Protein AF-A0A2D0ILK5-F1 (afdb_monomer_lite)

Sequence (56 aa):
MIKPIDKITYRNGFRRNDKPATFEEVSEIYESRKEAALIGWEQHKKQKSRSQSQNE

Organism: NCBI:txid290111

pLDDT: mean 82.44, std 13.46, range [42.28, 94.12]

Foldseek 3Di:
DPDPLWDWDDDPAIDTNNHHDDPVVVVVSVVVVVVVVVVVVVVVVVVVVVVVVVVD

Radius of gyration: 17.06 Å; chains: 1; bounding box: 43×29×38 Å

Structure (mmCIF, N/CA/C/O backbone):
data_AF-A0A2D0ILK5-F1
#
_entry.id   AF-A0A2D0ILK5-F1
#
loop_
_atom_site.group_PDB
_atom_site.id
_atom_site.type_symbol
_atom_site.label_atom_id
_atom_site.label_alt_id
_atom_site.label_comp_id
_atom_site.label_asym_id
_atom_site.label_entity_id
_atom_site.label_seq_id
_atom_site.pdbx_PDB_ins_code
_atom_site.Cartn_x
_atom_site.Cartn_y
_atom_site.Cartn_z
_atom_site.occupancy
_atom_site.B_iso_or_equiv
_atom_site.auth_seq_id
_atom_site.auth_comp_id
_atom_site.auth_asym_id
_atom_site.auth_atom_id
_atom_site.pdbx_PDB_model_num
ATOM 1 N N . MET A 1 1 ? -3.161 21.217 1.750 1.00 42.28 1 MET A N 1
ATOM 2 C CA . MET A 1 1 ? -3.125 20.722 0.355 1.00 42.28 1 MET A CA 1
ATOM 3 C C . MET A 1 1 ? -3.265 19.210 0.396 1.00 42.28 1 MET A C 1
ATOM 5 O O . MET A 1 1 ? -2.461 18.569 1.061 1.00 42.28 1 MET A O 1
ATOM 9 N N . ILE A 1 2 ? -4.303 18.649 -0.225 1.00 48.25 2 ILE A N 1
ATOM 10 C CA . ILE A 1 2 ? -4.491 17.193 -0.297 1.00 48.25 2 ILE A CA 1
ATOM 11 C C . ILE A 1 2 ? -3.456 16.679 -1.299 1.00 48.25 2 ILE A C 1
ATOM 13 O O . ILE A 1 2 ? -3.525 17.020 -2.478 1.00 48.25 2 ILE A O 1
ATOM 17 N N . LYS A 1 3 ? -2.447 15.939 -0.826 1.00 60.25 3 LYS A N 1
ATOM 18 C CA . LYS A 1 3 ? -1.494 15.282 -1.728 1.00 60.25 3 LYS A CA 1
ATOM 19 C C . LYS A 1 3 ? -2.289 14.320 -2.626 1.00 60.25 3 LYS A C 1
ATOM 21 O O . LYS A 1 3 ? -3.167 13.630 -2.103 1.00 60.25 3 LYS A O 1
ATOM 26 N N . PRO A 1 4 ? -2.032 14.278 -3.945 1.00 68.94 4 PRO A N 1
ATOM 27 C CA . PRO A 1 4 ? -2.693 13.318 -4.818 1.00 68.94 4 PRO A CA 1
ATOM 28 C C . PRO A 1 4 ? -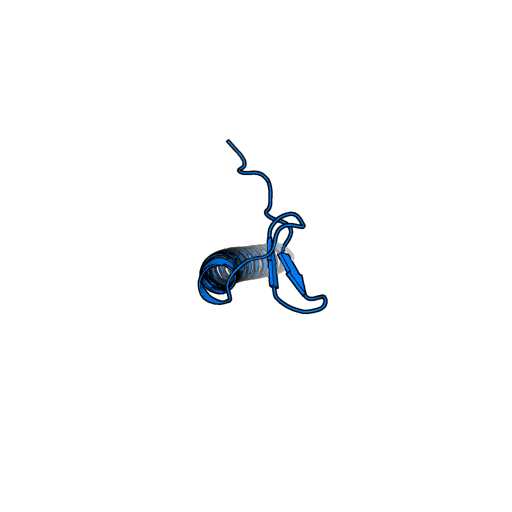2.480 11.904 -4.266 1.00 68.94 4 PRO A C 1
ATOM 30 O O . PRO A 1 4 ? -1.371 11.547 -3.868 1.00 68.94 4 PRO A O 1
ATOM 33 N N . ILE A 1 5 ? -3.560 11.124 -4.181 1.00 76.44 5 ILE A N 1
ATOM 34 C CA . ILE A 1 5 ? -3.502 9.755 -3.666 1.00 76.44 5 ILE A CA 1
ATOM 35 C C . ILE A 1 5 ? -2.686 8.932 -4.660 1.00 76.44 5 ILE A C 1
ATOM 37 O O . ILE A 1 5 ? -3.144 8.663 -5.767 1.00 76.44 5 ILE A O 1
ATOM 41 N N . ASP A 1 6 ? -1.480 8.525 -4.259 1.00 78.94 6 ASP A N 1
ATOM 42 C CA . ASP A 1 6 ? -0.634 7.658 -5.078 1.00 78.94 6 ASP A CA 1
ATOM 43 C C . ASP A 1 6 ? -1.387 6.370 -5.463 1.00 78.94 6 ASP A C 1
ATOM 45 O O . ASP A 1 6 ? -1.928 5.651 -4.615 1.00 78.94 6 ASP A O 1
ATOM 49 N N . LYS A 1 7 ? -1.419 6.038 -6.747 1.00 85.88 7 LYS A N 1
ATOM 50 C CA . LYS A 1 7 ? -1.996 4.783 -7.223 1.00 85.88 7 LYS A CA 1
ATOM 51 C C . LYS A 1 7 ? -0.933 3.697 -7.115 1.00 85.88 7 LYS A C 1
ATOM 53 O O . LYS A 1 7 ? 0.035 3.705 -7.871 1.00 85.88 7 LYS A O 1
ATOM 58 N N . ILE A 1 8 ? -1.115 2.765 -6.186 1.00 87.00 8 ILE A N 1
ATOM 59 C CA . ILE A 1 8 ? -0.254 1.585 -6.066 1.00 87.00 8 ILE A CA 1
ATOM 60 C C . ILE A 1 8 ? -0.937 0.431 -6.788 1.00 87.00 8 ILE A C 1
ATOM 62 O O . ILE A 1 8 ? -2.105 0.141 -6.539 1.00 87.00 8 ILE A O 1
ATOM 66 N N . THR A 1 9 ? -0.216 -0.217 -7.697 1.00 88.56 9 THR A N 1
ATOM 67 C CA . THR A 1 9 ? -0.688 -1.407 -8.411 1.00 88.56 9 THR A CA 1
ATOM 68 C C . THR A 1 9 ? 0.365 -2.501 -8.365 1.00 88.56 9 THR A C 1
ATOM 70 O O . THR A 1 9 ? 1.560 -2.227 -8.245 1.00 88.56 9 THR A O 1
ATOM 73 N N . TYR A 1 10 ? -0.089 -3.746 -8.476 1.00 84.56 10 TYR A N 1
ATOM 74 C CA . TYR A 1 10 ? 0.780 -4.907 -8.577 1.00 84.56 10 TYR A CA 1
ATOM 75 C C . TYR A 1 10 ? 0.431 -5.679 -9.849 1.00 84.56 10 TYR A C 1
ATOM 77 O O . TYR A 1 10 ? -0.585 -6.368 -9.920 1.00 84.56 10 TYR A O 1
ATOM 85 N N . ARG A 1 11 ? 1.252 -5.504 -10.887 1.00 82.19 11 ARG A N 1
ATOM 86 C CA . ARG A 1 11 ? 1.165 -6.249 -12.150 1.00 82.19 11 ARG A CA 1
ATOM 87 C C . ARG A 1 11 ? 2.578 -6.393 -12.699 1.00 82.19 11 ARG A C 1
ATOM 89 O O . ARG A 1 11 ? 3.120 -5.437 -13.248 1.00 82.19 11 ARG A O 1
ATOM 96 N N . ASN A 1 12 ? 3.148 -7.588 -12.538 1.00 85.94 12 ASN A N 1
ATOM 97 C CA . ASN A 1 12 ? 4.556 -7.893 -12.828 1.00 85.94 12 ASN A CA 1
ATOM 98 C C . ASN A 1 12 ? 5.538 -7.065 -11.976 1.00 85.94 12 ASN A C 1
ATOM 100 O O . ASN A 1 12 ? 6.511 -6.523 -12.492 1.00 85.94 12 ASN A O 1
ATOM 104 N N . GLY A 1 13 ? 5.252 -6.940 -10.678 1.00 88.06 13 GLY A N 1
ATOM 105 C CA . GLY A 1 13 ? 5.998 -6.092 -9.747 1.00 88.06 13 GLY A CA 1
ATOM 106 C C . GLY A 1 13 ? 5.197 -4.880 -9.279 1.00 88.06 13 GLY A C 1
ATOM 107 O O . GLY A 1 13 ? 4.075 -4.629 -9.737 1.00 88.06 13 GLY A O 1
ATOM 108 N N . PHE A 1 14 ? 5.771 -4.150 -8.325 1.00 90.00 14 PHE A N 1
ATOM 109 C CA . PHE A 1 14 ? 5.154 -2.964 -7.751 1.00 90.00 14 PHE A CA 1
ATOM 110 C C . PHE A 1 14 ? 5.241 -1.782 -8.705 1.00 90.00 14 PHE A C 1
ATOM 112 O O . PHE A 1 14 ? 6.275 -1.514 -9.319 1.00 90.00 14 PHE A O 1
ATOM 119 N N . ARG A 1 15 ? 4.130 -1.055 -8.816 1.00 90.75 15 ARG A N 1
ATOM 120 C CA . ARG A 1 15 ? 4.070 0.203 -9.544 1.00 90.75 15 ARG A CA 1
ATOM 121 C C . ARG A 1 15 ? 3.404 1.283 -8.709 1.00 90.75 15 ARG A C 1
ATOM 123 O O . ARG A 1 15 ? 2.307 1.069 -8.193 1.00 90.75 15 ARG A O 1
ATOM 130 N N . ARG A 1 16 ? 4.027 2.458 -8.658 1.00 89.88 16 ARG A N 1
ATOM 131 C CA . ARG A 1 16 ? 3.496 3.693 -8.075 1.00 89.88 16 ARG A CA 1
ATOM 132 C C . ARG A 1 16 ? 3.215 4.685 -9.199 1.00 89.88 16 ARG A C 1
ATOM 134 O O . ARG A 1 16 ? 4.119 5.047 -9.945 1.00 89.88 16 ARG A O 1
ATOM 141 N N . ASN A 1 17 ? 1.964 5.120 -9.330 1.00 88.88 17 ASN A N 1
ATOM 142 C CA . ASN A 1 17 ? 1.503 6.012 -10.403 1.00 88.88 17 ASN A CA 1
ATOM 143 C C . ASN A 1 17 ? 1.940 5.514 -11.788 1.00 88.88 17 ASN A C 1
ATOM 145 O O . ASN A 1 17 ? 2.550 6.239 -12.570 1.00 88.88 17 ASN A O 1
ATOM 149 N N . ASP A 1 18 ? 1.692 4.225 -12.030 1.00 87.56 18 ASP A N 1
ATOM 150 C CA . ASP A 1 18 ? 2.025 3.492 -13.256 1.00 87.56 18 ASP A CA 1
ATOM 151 C C . ASP A 1 18 ? 3.536 3.368 -13.574 1.00 87.56 18 ASP A C 1
ATOM 153 O O . ASP A 1 18 ? 3.898 2.680 -14.533 1.00 87.56 18 ASP A O 1
ATOM 157 N N . LYS A 1 19 ? 4.426 3.911 -12.729 1.00 89.94 19 LYS A N 1
ATOM 158 C CA . LYS A 1 19 ? 5.886 3.734 -12.795 1.00 89.94 19 LYS A CA 1
ATOM 159 C C . LYS A 1 19 ? 6.341 2.559 -11.925 1.00 89.94 19 LYS A C 1
ATOM 161 O O . LYS A 1 19 ? 5.737 2.356 -10.875 1.00 89.94 19 LYS A O 1
ATOM 166 N N . PRO A 1 20 ? 7.379 1.796 -12.312 1.00 92.56 20 PRO A N 1
ATOM 167 C CA . PRO A 1 20 ? 7.987 0.794 -11.438 1.00 92.56 20 PRO A CA 1
ATOM 168 C C . PRO A 1 20 ? 8.400 1.414 -10.101 1.00 92.56 20 PRO A C 1
ATOM 170 O O . PRO A 1 20 ? 8.915 2.529 -10.082 1.00 92.56 20 PRO A O 1
ATOM 173 N N . ALA A 1 21 ? 8.147 0.699 -9.013 1.00 91.75 21 ALA A N 1
ATOM 174 C CA . ALA A 1 21 ? 8.499 1.107 -7.660 1.00 91.75 21 ALA A CA 1
ATOM 175 C C . ALA A 1 21 ? 9.124 -0.074 -6.918 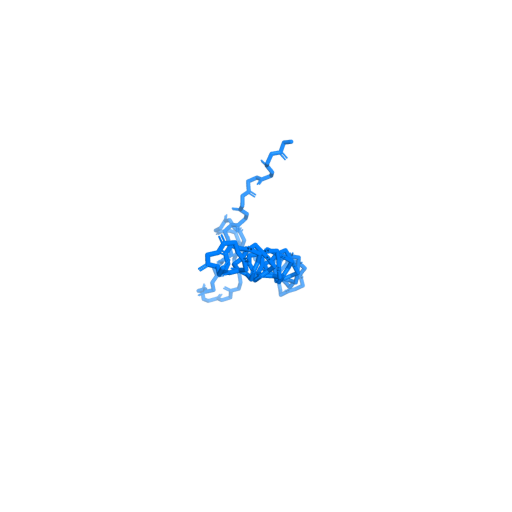1.00 91.75 21 ALA A C 1
ATOM 177 O O . ALA A 1 21 ? 8.844 -1.237 -7.235 1.00 91.75 21 ALA A O 1
ATOM 178 N N . THR A 1 22 ? 9.961 0.214 -5.929 1.00 92.94 22 THR A N 1
ATOM 179 C CA . THR A 1 22 ? 10.494 -0.825 -5.048 1.00 92.94 22 THR A CA 1
ATOM 180 C C . THR A 1 22 ? 9.455 -1.224 -4.000 1.00 92.94 22 THR A C 1
ATOM 182 O O . THR A 1 22 ? 8.451 -0.541 -3.774 1.00 92.94 22 THR A O 1
ATOM 185 N N . PHE A 1 23 ? 9.687 -2.365 -3.352 1.00 89.31 23 PHE A N 1
ATOM 186 C CA . PHE A 1 23 ? 8.860 -2.784 -2.223 1.00 89.31 23 PHE A CA 1
ATOM 187 C C . PHE A 1 23 ? 8.915 -1.765 -1.076 1.00 89.31 23 PHE A C 1
ATOM 189 O O . PHE A 1 23 ? 7.882 -1.462 -0.493 1.00 89.31 23 PHE A O 1
ATOM 196 N N . GLU A 1 24 ? 10.092 -1.203 -0.793 1.00 92.19 24 GLU A N 1
ATOM 197 C CA . GLU A 1 24 ? 10.311 -0.228 0.284 1.00 92.19 24 GLU A CA 1
ATOM 198 C C . GLU A 1 24 ? 9.467 1.039 0.079 1.00 92.19 24 GLU A C 1
ATOM 200 O O . GLU A 1 24 ? 8.729 1.438 0.980 1.00 92.19 24 GLU A O 1
ATOM 205 N N . GLU A 1 25 ? 9.475 1.599 -1.137 1.00 89.44 25 GLU A N 1
ATOM 206 C CA . GLU A 1 25 ? 8.668 2.773 -1.497 1.00 89.44 25 GLU A CA 1
ATOM 207 C C . GLU A 1 25 ? 7.162 2.513 -1.357 1.00 89.44 25 GLU A C 1
ATOM 209 O O . GLU A 1 25 ? 6.397 3.387 -0.947 1.00 89.44 25 GLU A O 1
ATOM 214 N N . VAL A 1 26 ? 6.709 1.310 -1.717 1.00 89.75 26 VAL A N 1
ATOM 215 C CA . VAL A 1 26 ? 5.301 0.918 -1.579 1.00 89.75 26 VAL A CA 1
ATOM 216 C C . VAL A 1 26 ? 4.930 0.655 -0.123 1.00 89.75 26 VAL A C 1
ATOM 218 O O . VAL A 1 26 ? 3.833 1.033 0.295 1.00 89.75 26 VAL A O 1
ATOM 221 N N . SER A 1 27 ? 5.824 0.037 0.646 1.00 90.69 27 SER A N 1
ATOM 222 C CA . SER A 1 27 ? 5.600 -0.324 2.044 1.00 90.69 27 SER A CA 1
ATOM 223 C C . SER A 1 27 ? 5.384 0.911 2.914 1.00 90.69 27 SER A C 1
ATOM 225 O O . SER A 1 27 ? 4.462 0.928 3.726 1.00 90.69 27 SER A O 1
ATOM 227 N N . GLU A 1 28 ? 6.168 1.972 2.711 1.00 90.19 28 GLU A N 1
ATOM 228 C CA . GLU A 1 28 ? 6.015 3.234 3.447 1.00 90.19 28 GLU A CA 1
ATOM 229 C C . GLU A 1 28 ? 4.627 3.862 3.223 1.00 90.19 28 GLU A C 1
ATOM 231 O O . GLU A 1 28 ? 3.942 4.283 4.163 1.00 90.19 28 GLU A O 1
ATOM 236 N N . ILE A 1 29 ? 4.164 3.866 1.969 1.00 89.00 29 ILE A N 1
ATOM 237 C CA . ILE A 1 29 ? 2.844 4.395 1.610 1.00 89.00 29 ILE A CA 1
ATOM 238 C C . ILE A 1 29 ? 1.733 3.500 2.172 1.00 89.00 29 ILE A C 1
ATOM 240 O O . ILE A 1 29 ? 0.697 4.005 2.612 1.00 89.00 29 ILE A O 1
ATOM 244 N N . TYR A 1 30 ? 1.925 2.180 2.144 1.00 87.50 30 TYR A N 1
ATOM 245 C CA . TYR A 1 30 ? 0.962 1.221 2.673 1.00 87.50 30 TYR A CA 1
ATOM 246 C C . TYR A 1 30 ? 0.759 1.395 4.180 1.00 87.50 30 TYR A C 1
ATOM 248 O O . TYR A 1 30 ? -0.384 1.558 4.611 1.00 87.50 30 TYR A O 1
ATOM 256 N N . GLU A 1 31 ? 1.836 1.430 4.970 1.00 90.50 31 GLU A N 1
ATOM 257 C CA . GLU A 1 31 ? 1.730 1.589 6.426 1.00 90.50 31 GLU A CA 1
ATOM 258 C C . GLU A 1 31 ? 1.103 2.938 6.798 1.00 90.50 31 GLU A C 1
ATOM 260 O O . GLU A 1 31 ? 0.175 2.975 7.606 1.00 90.50 31 GLU A O 1
ATOM 265 N N . SER A 1 32 ? 1.473 4.022 6.107 1.00 88.75 32 SER A N 1
ATOM 266 C CA . SER A 1 32 ? 0.847 5.338 6.311 1.00 88.75 32 SER A CA 1
ATOM 267 C C . SER A 1 32 ? -0.672 5.314 6.066 1.00 88.75 32 SER A C 1
ATOM 269 O O . SER A 1 32 ? -1.452 5.929 6.795 1.00 88.75 32 SER A O 1
ATOM 271 N N . ARG A 1 33 ? -1.133 4.593 5.032 1.00 88.25 33 ARG A N 1
ATOM 272 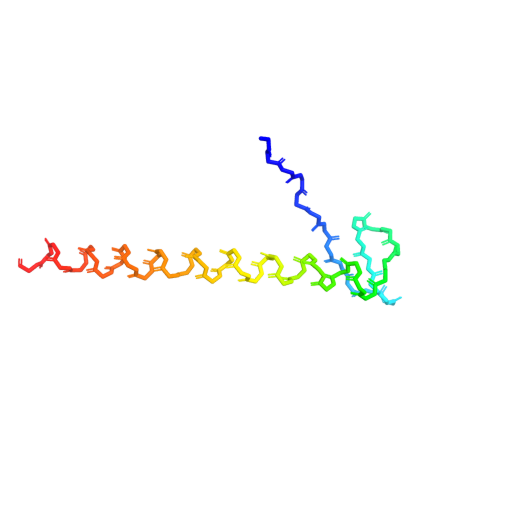C CA . ARG A 1 33 ? -2.571 4.458 4.724 1.00 88.25 33 ARG A CA 1
ATOM 273 C C . ARG A 1 33 ? -3.299 3.585 5.725 1.00 88.25 33 ARG A C 1
ATOM 275 O O . ARG A 1 33 ? -4.445 3.873 6.059 1.00 88.25 33 ARG A O 1
ATOM 282 N N . LYS A 1 34 ? -2.652 2.515 6.168 1.00 90.88 34 LYS A N 1
ATOM 283 C CA . LYS A 1 34 ? -3.184 1.598 7.167 1.00 90.88 34 LYS A CA 1
ATOM 284 C C . LYS A 1 34 ? -3.395 2.316 8.496 1.00 90.88 34 LYS A C 1
ATOM 286 O O . LYS A 1 34 ? -4.482 2.206 9.053 1.00 90.88 34 LYS A O 1
ATOM 291 N N . GLU A 1 35 ? -2.427 3.109 8.949 1.00 92.6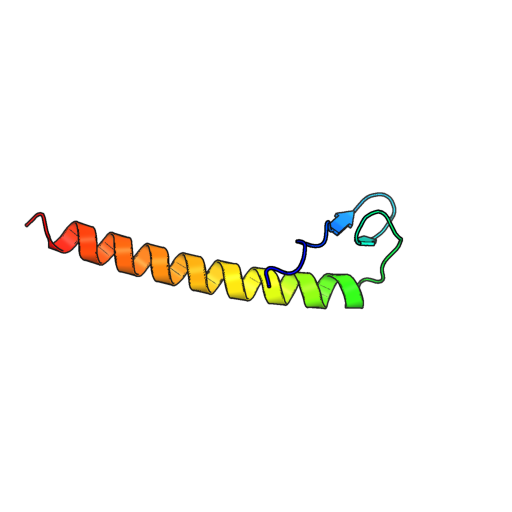2 35 GLU A N 1
ATOM 292 C CA . GLU A 1 35 ? -2.562 3.935 10.153 1.00 92.62 35 GLU A CA 1
ATOM 293 C C . GLU A 1 35 ? -3.729 4.927 10.028 1.00 92.62 35 GLU A C 1
ATOM 295 O O . GLU A 1 35 ? -4.623 4.948 10.875 1.00 92.62 35 GLU A O 1
ATOM 300 N N . ALA A 1 36 ? -3.799 5.676 8.922 1.00 90.19 36 ALA A N 1
ATOM 301 C CA . ALA A 1 36 ? -4.894 6.617 8.680 1.00 90.19 36 ALA A CA 1
ATOM 302 C C . ALA A 1 36 ? -6.274 5.930 8.643 1.00 90.19 36 ALA A C 1
ATOM 304 O O . ALA A 1 36 ? -7.249 6.456 9.184 1.00 90.19 36 ALA A O 1
ATOM 305 N N . ALA A 1 37 ? -6.365 4.744 8.032 1.00 90.88 37 ALA A N 1
ATOM 306 C CA . ALA A 1 37 ? -7.596 3.962 7.980 1.00 90.88 37 ALA A CA 1
ATOM 307 C C . ALA A 1 37 ? -8.014 3.440 9.363 1.00 90.88 37 ALA A C 1
ATOM 309 O O . ALA A 1 37 ? -9.201 3.474 9.685 1.00 90.88 37 ALA A O 1
ATOM 310 N N . LEU A 1 38 ? -7.062 2.999 10.192 1.00 94.12 38 LEU A N 1
ATOM 311 C CA . LEU A 1 38 ? -7.334 2.569 11.566 1.00 94.12 38 LEU A CA 1
ATOM 312 C C . LEU A 1 38 ? -7.856 3.727 12.419 1.00 94.12 38 LEU A C 1
ATOM 314 O O . LEU A 1 38 ? -8.883 3.576 13.079 1.00 94.12 38 LEU A O 1
ATOM 318 N N . ILE A 1 39 ? -7.223 4.900 12.336 1.00 93.12 39 ILE A N 1
ATOM 319 C CA . ILE A 1 39 ? -7.680 6.108 13.036 1.00 93.12 39 ILE A CA 1
ATOM 320 C C . ILE A 1 39 ? -9.095 6.484 12.582 1.00 93.12 39 ILE A C 1
ATOM 322 O O . ILE A 1 39 ? -9.977 6.720 13.411 1.00 93.12 39 ILE A O 1
ATOM 326 N N . GLY A 1 40 ? -9.342 6.499 11.268 1.00 92.19 40 GLY A N 1
ATOM 327 C CA . GLY A 1 40 ? -10.670 6.769 10.717 1.00 92.19 40 GLY A CA 1
ATOM 328 C C . GLY A 1 40 ? -11.717 5.758 11.197 1.00 92.19 40 GLY A C 1
ATOM 329 O O . GLY A 1 40 ? -12.840 6.135 11.539 1.00 92.19 40 GLY A O 1
ATOM 330 N N . TRP A 1 41 ? -11.345 4.481 11.295 1.00 92.38 41 TRP A N 1
ATOM 331 C CA . TRP A 1 41 ? -12.219 3.430 11.805 1.00 92.38 41 TRP A CA 1
ATOM 332 C C . TRP A 1 41 ? -12.545 3.602 13.291 1.00 92.38 41 TRP A C 1
ATOM 334 O O . TRP A 1 41 ? -13.710 3.495 13.676 1.00 92.38 41 TRP A O 1
ATOM 344 N N . GLU A 1 42 ? -11.562 3.917 14.134 1.00 91.94 42 GLU A N 1
ATOM 345 C CA . GLU A 1 42 ? -11.791 4.196 15.555 1.00 91.94 42 GLU A CA 1
ATOM 346 C C . GLU A 1 42 ? -12.698 5.411 15.765 1.00 91.94 42 GLU A C 1
ATOM 348 O O . GLU A 1 42 ? -13.635 5.358 16.568 1.00 91.94 42 GLU A O 1
ATOM 353 N N . GLN A 1 43 ? -12.479 6.485 15.002 1.00 89.69 43 GLN A N 1
ATOM 354 C CA . GLN A 1 43 ? -13.336 7.668 15.028 1.00 89.69 43 GLN A CA 1
ATOM 355 C C . GLN A 1 43 ? -14.773 7.325 14.631 1.00 89.69 43 GLN A C 1
ATOM 357 O O . GLN A 1 43 ? -15.710 7.722 15.325 1.00 89.69 43 GLN A O 1
ATOM 362 N N . HIS A 1 44 ? -14.953 6.534 13.572 1.00 90.31 44 HIS A N 1
ATOM 363 C CA . HIS A 1 44 ? -16.267 6.058 13.157 1.00 90.31 44 HIS A CA 1
ATOM 364 C C . HIS A 1 44 ? -16.932 5.194 14.241 1.00 90.31 44 HIS A C 1
ATOM 366 O O . HIS A 1 44 ? -18.104 5.404 14.555 1.00 90.31 44 HIS A O 1
ATOM 372 N N . LYS A 1 45 ? -16.200 4.270 14.882 1.00 89.75 45 LYS A N 1
ATOM 373 C CA . LYS A 1 45 ? -16.731 3.468 16.001 1.00 89.75 45 LYS A CA 1
ATOM 374 C C . LYS A 1 45 ? -17.188 4.350 17.163 1.00 89.75 45 LYS A C 1
ATOM 376 O O . LYS A 1 45 ? -18.272 4.120 17.694 1.00 89.75 45 LYS A O 1
ATOM 381 N N . LYS A 1 46 ? -16.399 5.364 17.530 1.00 86.31 46 LYS A N 1
ATOM 382 C CA . LYS A 1 46 ? -16.730 6.312 18.604 1.00 86.31 46 LYS A CA 1
ATOM 383 C C . LYS A 1 46 ? -17.947 7.178 18.269 1.00 86.31 46 LYS A C 1
ATOM 385 O O . LYS A 1 46 ? -18.752 7.473 19.146 1.00 86.31 46 LYS A O 1
ATOM 390 N N . GLN A 1 47 ? -18.087 7.601 17.014 1.00 85.25 47 GLN A N 1
ATOM 391 C CA . GLN A 1 47 ? -19.270 8.339 16.566 1.00 85.25 47 GLN A CA 1
ATOM 392 C C . GLN A 1 47 ? -20.511 7.447 16.582 1.00 85.25 47 GLN A C 1
ATOM 394 O O . GLN A 1 47 ? -21.536 7.847 17.125 1.00 85.25 47 GLN A O 1
ATOM 399 N N . LYS A 1 48 ? -20.399 6.214 16.078 1.00 80.31 48 LYS A N 1
ATOM 400 C CA . LYS A 1 48 ? -21.497 5.247 16.076 1.00 80.31 48 LYS A CA 1
ATOM 401 C C . LYS A 1 48 ? -21.990 4.934 17.488 1.00 80.31 48 LYS A C 1
ATOM 403 O O . LYS A 1 48 ? -23.196 4.953 17.708 1.00 80.31 48 LYS A O 1
ATOM 408 N N . SER A 1 49 ? -21.090 4.701 18.447 1.00 75.50 49 SER A N 1
ATOM 409 C CA . SER A 1 49 ? -21.491 4.463 19.839 1.00 75.50 49 SER A CA 1
ATOM 410 C C . SER A 1 49 ? -22.167 5.688 20.458 1.00 75.50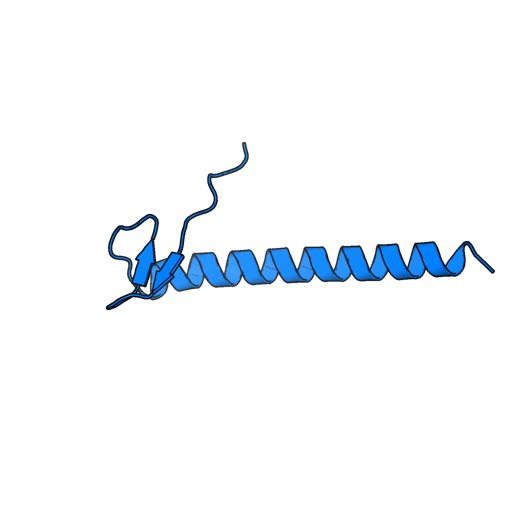 49 SER A C 1
ATOM 412 O O . SER A 1 49 ? -23.206 5.550 21.094 1.00 75.50 49 SER A O 1
ATOM 414 N N . ARG A 1 50 ? -21.650 6.897 20.203 1.00 70.56 50 ARG A N 1
ATOM 415 C CA . ARG A 1 50 ? -22.260 8.148 20.677 1.00 70.56 50 ARG A CA 1
ATOM 416 C C . ARG A 1 50 ? -23.660 8.378 20.101 1.00 70.56 50 ARG A C 1
ATOM 418 O O . ARG A 1 50 ? -24.531 8.836 20.828 1.00 70.56 50 ARG A O 1
ATOM 425 N N . SER A 1 51 ? -23.881 8.044 18.830 1.00 68.25 51 SER A N 1
ATOM 426 C CA . SER A 1 51 ? -25.198 8.131 18.188 1.00 68.25 51 SER A CA 1
ATOM 427 C C . SER A 1 51 ? -26.180 7.059 18.671 1.00 68.25 51 SER A C 1
ATOM 429 O O . SER A 1 51 ? -27.384 7.289 18.629 1.00 68.25 51 SER A O 1
ATOM 431 N N . GLN A 1 52 ? -25.702 5.903 19.145 1.00 62.41 52 GLN A N 1
ATOM 432 C CA . GLN A 1 52 ? -26.564 4.882 19.754 1.00 62.41 52 GLN A CA 1
ATOM 433 C C . GLN A 1 52 ? -27.004 5.267 21.175 1.00 62.41 52 GLN A C 1
ATOM 435 O O . GLN A 1 52 ? -28.148 5.014 21.522 1.00 62.41 52 GLN A O 1
ATOM 440 N N . SER A 1 53 ? -26.161 5.956 21.951 1.00 59.53 53 SER A N 1
ATOM 441 C CA . SER A 1 53 ? -26.498 6.424 23.308 1.00 59.53 53 SER A CA 1
ATOM 442 C C . SER A 1 53 ? -27.433 7.641 23.370 1.00 59.53 53 SER A C 1
ATOM 444 O O . SER A 1 53 ? -27.829 8.035 24.458 1.00 59.53 53 SER A O 1
ATOM 446 N N . GLN A 1 54 ? -27.750 8.286 22.242 1.00 55.16 54 GLN A N 1
ATOM 447 C CA . GLN A 1 54 ? -28.692 9.420 22.190 1.00 55.16 54 GLN A CA 1
ATOM 448 C C . GLN A 1 54 ? -30.127 9.009 21.814 1.00 55.16 54 GLN A C 1
ATOM 450 O O . GLN A 1 54 ? -30.991 9.874 21.728 1.00 55.16 54 GLN A O 1
ATOM 455 N N . ASN A 1 55 ? -30.370 7.716 21.576 1.00 51.03 55 ASN A N 1
ATOM 456 C CA . ASN A 1 55 ? -31.685 7.155 21.250 1.00 51.03 55 ASN A CA 1
ATOM 457 C C . ASN A 1 55 ? -32.229 6.237 22.370 1.00 51.03 55 ASN A C 1
ATOM 459 O O . ASN A 1 55 ? -33.064 5.379 22.085 1.00 51.03 55 ASN A O 1
ATOM 463 N N . GLU A 1 56 ? -31.747 6.397 23.607 1.00 47.06 56 GLU A N 1
ATOM 464 C CA . GLU A 1 56 ? -32.303 5.781 24.827 1.00 47.06 56 GLU A CA 1
ATOM 465 C C . GLU A 1 56 ? -32.951 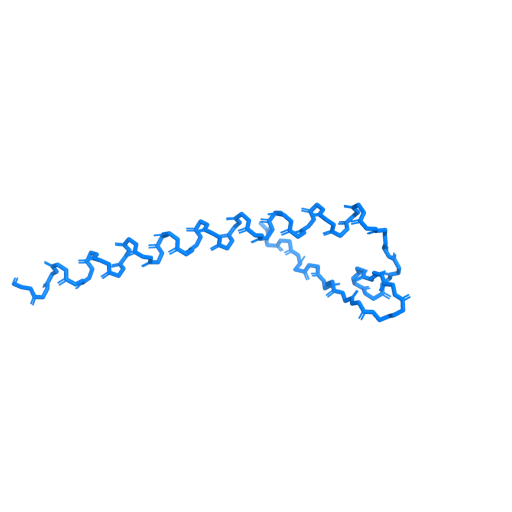6.837 25.725 1.00 47.06 56 GLU A C 1
ATOM 467 O O . GLU A 1 56 ? -32.381 7.950 25.833 1.00 47.06 56 GLU A O 1
#

Secondary structure (DSSP, 8-state):
-------EEESSSEEETTEE--HHHHHHHHHHHHHHHHHHHHHHHHHHHHHHTT--